Protein AF-A0A2H5QBA0-F1 (afdb_monomer)

Solvent-accessible surface area (backbone atoms only — not comparable to full-atom values): 4548 Å² total; per-residue (Å²): 131,87,80,78,76,68,96,72,85,68,60,78,45,77,47,78,51,66,57,95,59,46,92,50,91,81,53,54,48,63,38,35,37,39,104,86,47,70,59,58,89,46,78,74,62,42,74,76,64,76,35,69,71,63,48,54,52,52,50,50,52,51,41,44,48,59,71,72,74,108

InterPro domains:
  IPR008672 Spindle assembly checkpoint component Mad1 [PTHR23168] (1-69)

Mean predicted aligned error: 10.03 Å

Secondary structure (DSSP, 8-state):
------TT---SEEEEEE-TT-SSTT-EEEEEEETTEEEES-TTTHHHH--HHHHHHHHHHHHHHHHH--

Sequence (70 aa):
MDEHQRPNGNPLAQFTLQSIYAQGDDEKLEFEYESSNTNILVDLFVRKINSIPAFTANLTVESFNRRTLS

Radius of gyration: 14.99 Å; Cα contacts (8 Å, |Δi|>4): 62; chains: 1; bounding box: 44×21×38 Å

Foldseek 3Di:
DDPPPPPPPAFPDKDKDAAPLDPDPVRIWIWGHDPPDTPGPPPPPCVVPVDPVVVVVVVNVVSVCVNPVD

Structure (mmCIF, N/CA/C/O backbone):
data_AF-A0A2H5QBA0-F1
#
_entry.id   AF-A0A2H5QBA0-F1
#
loop_
_atom_site.group_PDB
_atom_site.id
_atom_site.type_symbol
_atom_site.label_atom_id
_atom_site.label_alt_id
_atom_site.label_comp_id
_atom_site.label_asym_id
_atom_site.label_entity_id
_atom_site.label_seq_id
_atom_site.pdbx_PDB_ins_code
_atom_site.Cartn_x
_atom_site.Cartn_y
_atom_site.Cartn_z
_atom_site.occupancy
_atom_site.B_iso_or_equiv
_atom_site.auth_seq_id
_atom_site.auth_comp_id
_atom_site.auth_asym_id
_atom_site.auth_atom_id
_atom_site.pdbx_PDB_model_num
ATOM 1 N N . MET A 1 1 ? 18.329 7.644 -24.224 1.00 44.66 1 MET A N 1
ATOM 2 C CA . MET A 1 1 ? 18.625 8.167 -22.879 1.00 44.66 1 MET A CA 1
ATOM 3 C C . MET A 1 1 ? 19.269 7.025 -22.135 1.00 44.66 1 MET A C 1
ATOM 5 O O . MET A 1 1 ? 18.620 6.003 -21.974 1.00 44.66 1 MET A O 1
ATOM 9 N N . ASP A 1 2 ? 20.552 7.157 -21.819 1.00 48.94 2 ASP A N 1
ATOM 10 C CA . ASP A 1 2 ? 21.313 6.162 -21.073 1.00 48.94 2 ASP A CA 1
ATOM 11 C C . ASP A 1 2 ? 20.800 6.111 -19.634 1.00 48.94 2 ASP A C 1
ATOM 13 O O . ASP A 1 2 ? 21.052 7.003 -18.821 1.00 48.94 2 ASP A O 1
ATOM 17 N N . GLU A 1 3 ? 20.025 5.074 -19.329 1.00 53.59 3 GLU A N 1
ATOM 18 C CA . GLU A 1 3 ? 19.673 4.731 -17.959 1.00 53.59 3 GLU A CA 1
ATOM 19 C C . GLU A 1 3 ? 20.939 4.194 -17.296 1.00 53.59 3 GLU A C 1
ATOM 21 O O . GLU A 1 3 ? 21.260 3.009 -17.371 1.00 53.59 3 GLU A O 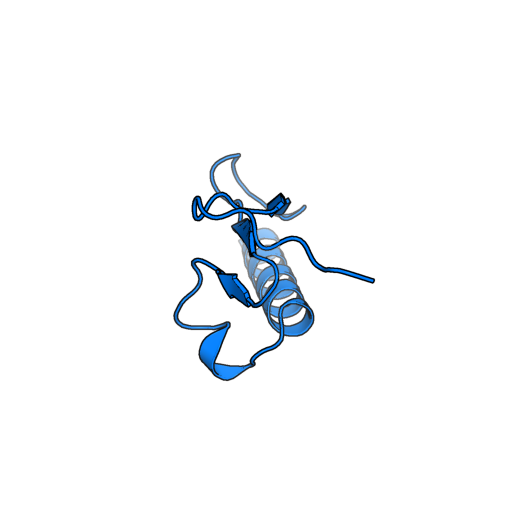1
ATOM 26 N N . HIS A 1 4 ? 21.716 5.105 -16.710 1.00 53.78 4 HIS A N 1
ATOM 27 C CA . HIS A 1 4 ? 22.883 4.785 -15.904 1.00 53.78 4 HIS A CA 1
ATOM 28 C C . HIS A 1 4 ? 22.475 3.848 -14.754 1.00 53.78 4 HIS A C 1
ATOM 30 O O . HIS A 1 4 ? 22.142 4.294 -13.652 1.00 53.78 4 HIS A O 1
ATOM 36 N N . GLN A 1 5 ? 22.535 2.537 -14.998 1.00 49.81 5 GLN A N 1
ATOM 37 C CA . GLN A 1 5 ? 22.603 1.517 -13.961 1.00 49.81 5 GLN A CA 1
ATOM 38 C C . GLN A 1 5 ? 23.865 1.804 -13.144 1.00 49.81 5 GLN A C 1
ATOM 40 O O . GLN A 1 5 ? 24.989 1.536 -13.571 1.00 49.81 5 GLN A O 1
ATOM 45 N N . ARG A 1 6 ? 23.693 2.436 -11.979 1.00 55.81 6 ARG A N 1
ATOM 46 C CA . ARG A 1 6 ? 24.794 2.625 -11.034 1.00 55.81 6 ARG A CA 1
ATOM 47 C C . ARG A 1 6 ? 25.246 1.234 -10.561 1.00 55.81 6 ARG A C 1
ATOM 49 O O . ARG A 1 6 ? 24.390 0.447 -10.164 1.00 55.81 6 ARG A O 1
ATOM 56 N N . PRO A 1 7 ? 26.553 0.927 -10.552 1.00 54.38 7 PRO A N 1
ATOM 57 C CA . PRO A 1 7 ? 27.072 -0.430 -10.333 1.00 54.38 7 PRO A CA 1
ATOM 58 C C . PRO A 1 7 ? 26.907 -0.981 -8.899 1.00 54.38 7 PRO A C 1
ATOM 60 O O . PRO A 1 7 ? 27.501 -2.003 -8.574 1.00 54.38 7 PRO A O 1
ATOM 63 N N . ASN A 1 8 ? 26.110 -0.339 -8.034 1.00 55.94 8 ASN A N 1
ATOM 64 C CA . ASN A 1 8 ? 26.172 -0.539 -6.581 1.00 55.94 8 ASN A CA 1
ATOM 65 C C . ASN A 1 8 ? 24.873 -1.037 -5.919 1.00 55.94 8 ASN A C 1
ATOM 67 O O . ASN A 1 8 ? 24.833 -1.079 -4.696 1.00 55.94 8 ASN A O 1
ATOM 71 N N . GLY A 1 9 ? 23.820 -1.397 -6.664 1.00 57.81 9 GLY A N 1
ATOM 72 C CA . GLY A 1 9 ? 22.601 -1.975 -6.062 1.00 57.81 9 GLY A CA 1
ATOM 73 C C . GLY A 1 9 ? 21.878 -1.066 -5.055 1.00 57.81 9 GLY A C 1
ATOM 74 O O . GLY A 1 9 ? 21.154 -1.555 -4.201 1.00 57.81 9 GLY A O 1
ATOM 75 N N . ASN A 1 10 ? 22.106 0.252 -5.117 1.00 61.53 10 ASN A N 1
ATOM 76 C CA . ASN A 1 10 ? 21.345 1.214 -4.324 1.00 61.53 10 ASN A CA 1
ATOM 77 C C . ASN A 1 10 ? 20.063 1.588 -5.081 1.00 61.53 10 ASN A C 1
ATOM 79 O O . ASN A 1 10 ? 20.167 1.952 -6.263 1.00 61.53 10 ASN A O 1
ATOM 83 N N . PRO A 1 11 ? 18.895 1.601 -4.413 1.00 63.50 11 PRO A N 1
ATOM 84 C CA . PRO A 1 11 ? 17.644 1.983 -5.045 1.00 63.50 11 PRO A CA 1
ATOM 85 C C . PRO A 1 11 ? 17.718 3.415 -5.582 1.00 63.50 11 PRO A C 1
ATOM 87 O O . PRO A 1 11 ? 18.320 4.309 -4.981 1.00 63.50 11 PRO A O 1
ATOM 90 N N . LEU A 1 12 ? 17.113 3.636 -6.751 1.00 71.25 12 LEU A N 1
ATOM 91 C CA . LEU A 1 12 ? 17.045 4.954 -7.386 1.00 71.25 12 LEU A CA 1
ATOM 92 C C . LEU A 1 12 ? 16.189 5.917 -6.566 1.00 71.25 12 LEU A C 1
ATOM 94 O O . LEU A 1 12 ? 16.491 7.109 -6.514 1.00 71.25 12 LEU A O 1
ATOM 98 N N . ALA A 1 13 ? 15.134 5.396 -5.944 1.00 79.50 13 ALA A N 1
ATOM 99 C CA . ALA A 1 13 ? 14.280 6.130 -5.031 1.00 79.50 13 ALA A CA 1
ATOM 100 C 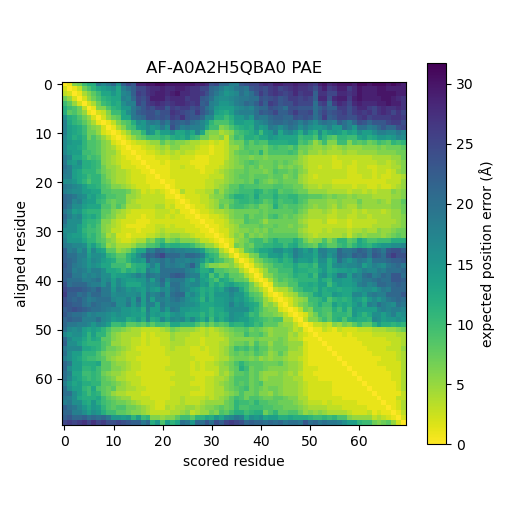C . ALA A 1 13 ? 13.628 5.175 -4.027 1.00 79.50 13 ALA A C 1
ATOM 102 O O . ALA A 1 13 ? 13.344 4.020 -4.350 1.00 79.50 13 ALA A O 1
ATOM 103 N N . GLN A 1 14 ? 13.367 5.688 -2.829 1.00 83.06 14 GLN A N 1
ATOM 104 C CA . GLN A 1 14 ? 12.618 5.003 -1.785 1.00 83.06 14 GLN A CA 1
ATOM 105 C C . GLN A 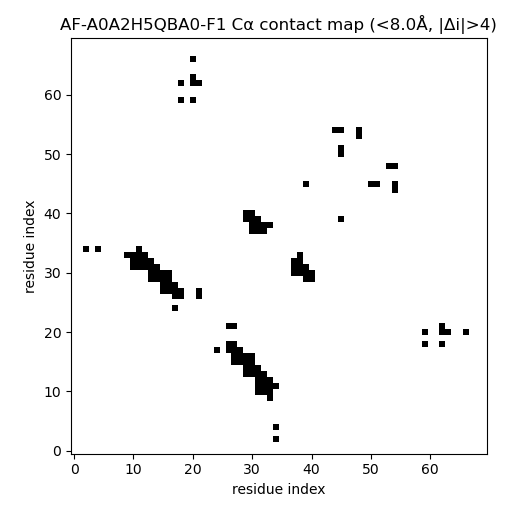1 14 ? 11.365 5.816 -1.471 1.00 83.06 14 GLN A C 1
ATOM 107 O O . GLN A 1 14 ? 11.432 7.039 -1.321 1.00 83.06 14 GLN A O 1
ATOM 112 N N . PHE A 1 15 ? 10.227 5.137 -1.374 1.00 84.00 15 PHE A N 1
ATOM 113 C CA . PHE A 1 15 ? 8.943 5.750 -1.063 1.00 84.00 15 PHE A CA 1
ATOM 114 C C . PHE A 1 15 ? 8.293 5.022 0.105 1.00 84.00 15 PHE A C 1
ATOM 116 O O . PHE A 1 15 ? 8.294 3.793 0.165 1.00 84.00 15 PHE A O 1
ATOM 123 N N . THR A 1 16 ? 7.684 5.788 1.002 1.00 86.88 16 THR A N 1
ATOM 124 C CA . THR A 1 16 ? 6.838 5.257 2.066 1.00 86.88 16 THR A CA 1
ATOM 125 C C . THR A 1 16 ? 5.395 5.624 1.765 1.00 86.88 16 THR A C 1
ATOM 127 O O . THR A 1 16 ? 5.079 6.797 1.567 1.00 86.88 16 THR A O 1
ATOM 130 N N . LEU A 1 17 ? 4.515 4.628 1.741 1.00 87.88 17 LEU A N 1
ATOM 131 C CA . LEU A 1 17 ? 3.075 4.825 1.647 1.00 87.88 17 LEU A CA 1
ATOM 132 C C . LEU A 1 17 ? 2.443 4.464 2.989 1.00 87.88 17 LEU A C 1
ATOM 134 O O . LEU A 1 17 ? 2.477 3.307 3.402 1.00 87.88 17 LEU A O 1
ATOM 138 N N . GLN A 1 18 ? 1.839 5.446 3.647 1.00 89.50 18 GLN A N 1
ATOM 139 C CA . GLN A 1 18 ? 1.043 5.235 4.850 1.00 89.50 18 GLN A CA 1
ATOM 140 C C . GLN A 1 18 ? -0.430 5.425 4.500 1.00 89.50 18 GLN A C 1
ATOM 142 O O . GLN A 1 18 ? -0.806 6.385 3.823 1.00 89.50 18 GLN A O 1
ATOM 147 N N . SER A 1 19 ? -1.268 4.484 4.925 1.00 89.19 19 SER A N 1
ATOM 148 C CA . SER A 1 19 ? -2.710 4.585 4.713 1.00 89.19 19 SER A CA 1
ATOM 149 C C . SER A 1 19 ? -3.290 5.721 5.555 1.00 89.19 19 SER A C 1
ATOM 151 O O . SER A 1 19 ? -2.940 5.866 6.722 1.00 89.19 19 SER A O 1
ATOM 153 N N . ILE A 1 20 ? -4.264 6.463 5.021 1.00 91.50 20 ILE A N 1
ATOM 154 C CA . ILE A 1 20 ? -5.044 7.438 5.811 1.00 91.50 20 ILE A CA 1
ATOM 155 C C . ILE A 1 20 ? -5.862 6.775 6.931 1.00 91.50 20 ILE A C 1
ATOM 157 O O . ILE A 1 20 ? -6.342 7.448 7.840 1.00 91.50 20 ILE A O 1
ATOM 161 N N . TYR A 1 21 ? -6.041 5.454 6.855 1.00 91.12 21 TYR A N 1
ATOM 162 C CA . TYR A 1 21 ? -6.741 4.658 7.856 1.00 91.12 21 TYR A CA 1
ATOM 163 C C . TYR A 1 21 ? -5.797 3.951 8.830 1.00 91.12 21 TYR A C 1
ATOM 165 O O . TYR A 1 21 ? -6.306 3.253 9.711 1.00 91.12 21 TYR A O 1
ATOM 173 N N . ALA A 1 22 ? -4.478 4.145 8.696 1.00 87.44 22 ALA A N 1
ATOM 174 C CA . ALA A 1 22 ? -3.477 3.559 9.579 1.00 87.44 22 ALA A CA 1
ATOM 175 C C . ALA A 1 22 ? -3.790 3.854 11.056 1.00 87.44 22 ALA A C 1
ATOM 177 O O . ALA A 1 22 ? -4.276 4.941 11.405 1.00 87.44 22 ALA A O 1
ATOM 178 N N . GLN A 1 23 ? -3.555 2.860 11.910 1.00 83.94 23 GLN A N 1
ATOM 179 C CA . GLN A 1 23 ? -3.740 2.963 13.363 1.00 83.94 23 GLN A CA 1
ATOM 180 C C . GLN A 1 23 ? -2.455 3.383 14.088 1.00 83.94 23 GLN A C 1
ATOM 182 O O . GLN A 1 23 ? -2.522 3.839 15.228 1.00 83.94 23 GLN A O 1
ATOM 187 N N . GLY A 1 24 ? -1.305 3.272 13.420 1.00 85.88 24 GLY A N 1
ATOM 188 C CA . GLY A 1 24 ? 0.006 3.635 13.946 1.00 85.88 24 GLY A CA 1
ATOM 189 C C . GLY A 1 24 ? 1.002 3.997 12.843 1.00 85.88 24 GLY A C 1
ATOM 190 O O . GLY A 1 24 ? 0.738 3.827 11.649 1.00 85.88 24 GLY A O 1
ATOM 191 N N . ASP A 1 25 ? 2.158 4.514 13.255 1.00 84.88 25 ASP A N 1
ATOM 192 C CA . ASP A 1 25 ? 3.258 4.904 12.357 1.00 84.88 25 ASP A CA 1
ATOM 193 C C . ASP A 1 25 ? 4.036 3.706 11.789 1.00 84.88 25 ASP A C 1
ATOM 195 O O . ASP A 1 25 ? 4.810 3.833 10.836 1.00 84.88 25 ASP A O 1
ATOM 199 N N . ASP A 1 26 ? 3.821 2.529 12.369 1.00 84.88 26 ASP A N 1
ATOM 200 C CA . ASP A 1 26 ? 4.354 1.246 11.930 1.00 84.88 26 ASP A CA 1
ATOM 201 C C . ASP A 1 26 ? 3.545 0.623 10.778 1.00 84.88 26 ASP A C 1
ATOM 203 O O . ASP A 1 26 ? 4.083 -0.186 10.021 1.00 84.88 26 ASP A O 1
ATOM 207 N N . GLU A 1 27 ? 2.294 1.046 10.563 1.00 82.38 27 GLU A N 1
ATOM 208 C CA . GLU A 1 27 ? 1.450 0.598 9.445 1.00 82.38 27 GLU A CA 1
ATOM 209 C C . GLU A 1 27 ? 1.762 1.364 8.147 1.00 82.38 27 GLU A C 1
ATOM 211 O O . GLU A 1 27 ? 0.966 2.160 7.632 1.00 82.38 27 GLU A O 1
ATOM 216 N N . LYS A 1 28 ? 2.947 1.104 7.592 1.00 86.00 28 LYS A N 1
ATOM 217 C CA . LYS A 1 28 ? 3.432 1.705 6.346 1.00 86.00 28 LYS A CA 1
ATOM 218 C C . LYS A 1 28 ? 4.009 0.665 5.392 1.00 86.00 28 LYS A C 1
ATOM 220 O O . LYS A 1 28 ? 4.568 -0.348 5.800 1.00 86.00 28 LYS A O 1
ATOM 225 N N . LEU A 1 29 ? 3.886 0.944 4.101 1.00 84.62 29 LEU A N 1
ATOM 226 C CA . LEU A 1 29 ? 4.521 0.177 3.039 1.00 84.62 29 LEU A CA 1
ATOM 227 C C . LEU A 1 29 ? 5.755 0.917 2.551 1.00 84.62 29 LEU A C 1
ATOM 229 O O . LEU A 1 29 ? 5.689 2.108 2.245 1.00 84.62 29 LEU A O 1
ATOM 233 N N . GLU A 1 30 ? 6.860 0.198 2.438 1.00 84.19 30 GLU A N 1
ATOM 234 C CA . GLU A 1 30 ? 8.114 0.725 1.916 1.00 84.19 30 GLU A CA 1
ATOM 235 C C . GLU A 1 30 ? 8.358 0.143 0.524 1.00 84.19 30 GLU A C 1
ATOM 237 O O . GLU A 1 30 ? 8.260 -1.066 0.304 1.00 84.19 30 GLU A O 1
ATOM 242 N N . PHE A 1 31 ? 8.614 1.034 -0.430 1.00 79.81 31 PHE A N 1
ATOM 243 C CA . PHE A 1 31 ? 8.849 0.704 -1.826 1.00 79.81 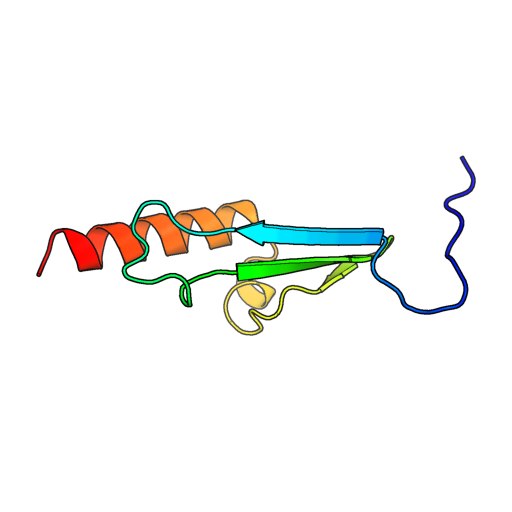31 PHE A CA 1
ATOM 244 C C . PHE A 1 31 ? 10.226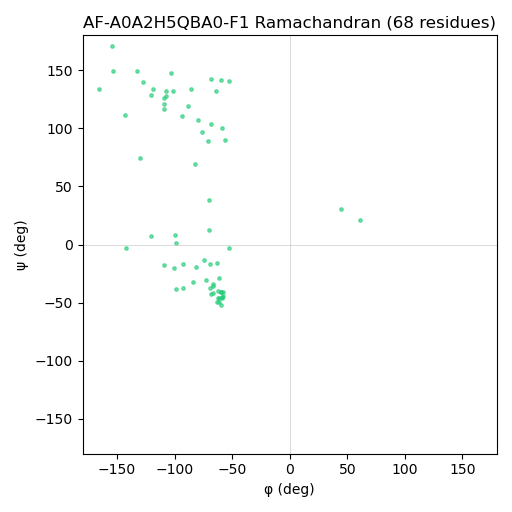 1.194 -2.230 1.00 79.81 31 PHE A C 1
ATOM 246 O O . PHE A 1 31 ? 10.548 2.374 -2.074 1.00 79.81 31 PHE A O 1
ATOM 253 N N . GLU A 1 32 ? 10.999 0.296 -2.819 1.00 78.75 32 GLU A N 1
ATOM 254 C CA . GLU A 1 32 ? 12.282 0.610 -3.423 1.00 78.75 32 GLU A CA 1
ATOM 255 C C . GLU A 1 32 ? 12.144 0.509 -4.939 1.00 78.75 32 GLU A C 1
ATOM 257 O O . GLU A 1 32 ? 11.747 -0.525 -5.486 1.00 78.75 32 GLU A O 1
ATOM 262 N N . TYR A 1 33 ? 12.427 1.616 -5.622 1.00 69.69 33 TYR A N 1
ATOM 263 C CA . TYR A 1 33 ? 12.461 1.661 -7.074 1.00 69.69 33 TYR A CA 1
ATOM 264 C C . TYR A 1 33 ? 13.889 1.415 -7.547 1.00 69.69 33 TYR A C 1
ATOM 266 O O . TYR A 1 33 ? 14.762 2.272 -7.393 1.00 69.69 33 TYR A O 1
ATOM 274 N N . GLU A 1 34 ? 14.125 0.263 -8.160 1.00 71.31 34 GLU A N 1
ATOM 275 C CA . GLU A 1 34 ? 15.315 0.009 -8.963 1.00 71.31 34 GLU A CA 1
ATOM 276 C C . GLU A 1 34 ? 14.924 0.092 -10.439 1.00 71.31 34 GLU A C 1
ATOM 278 O O . GLU A 1 34 ? 13.803 -0.260 -10.803 1.00 71.31 34 GLU A O 1
ATOM 283 N N . SER A 1 35 ? 15.844 0.538 -11.302 1.00 57.91 35 SER A N 1
ATOM 284 C CA . SER A 1 35 ? 15.636 0.852 -12.736 1.00 57.91 35 SER A CA 1
ATOM 285 C C . SER A 1 35 ? 14.989 -0.256 -13.587 1.00 57.91 35 SER A C 1
ATOM 287 O O . SER A 1 35 ? 14.795 -0.077 -14.781 1.00 57.91 35 SER A O 1
ATOM 289 N N . SER A 1 36 ? 14.711 -1.423 -13.011 1.00 51.97 36 SER A N 1
ATOM 290 C CA . SER A 1 36 ? 14.144 -2.584 -13.697 1.00 51.97 36 SER A CA 1
ATOM 291 C C . SER A 1 36 ? 13.135 -3.384 -12.863 1.00 51.97 36 SER A C 1
ATOM 293 O O . SER A 1 36 ? 12.540 -4.322 -13.389 1.00 51.97 36 SER A O 1
ATOM 295 N N . ASN A 1 37 ? 12.896 -3.030 -11.594 1.00 53.94 37 ASN A N 1
ATOM 296 C CA . ASN A 1 37 ? 11.867 -3.663 -10.771 1.00 53.94 37 ASN A CA 1
ATOM 297 C C . ASN A 1 37 ? 11.592 -2.824 -9.519 1.00 53.94 37 ASN A C 1
ATOM 299 O O . ASN A 1 37 ? 12.516 -2.406 -8.825 1.00 53.94 37 ASN A O 1
ATOM 303 N N . THR A 1 38 ? 10.318 -2.598 -9.199 1.00 55.97 38 THR A N 1
ATOM 304 C CA . THR A 1 38 ? 9.964 -2.165 -7.842 1.00 55.97 38 THR A CA 1
ATOM 305 C C . THR A 1 38 ? 9.981 -3.419 -6.977 1.00 55.97 38 THR A C 1
ATOM 307 O O . THR A 1 38 ? 9.103 -4.269 -7.129 1.00 55.97 38 THR A O 1
ATOM 310 N N . ASN A 1 39 ? 10.989 -3.577 -6.120 1.00 55.47 39 ASN A N 1
ATOM 311 C CA . ASN A 1 39 ? 11.015 -4.679 -5.162 1.00 55.47 39 ASN A CA 1
ATOM 312 C C . ASN A 1 39 ? 10.038 -4.329 -4.041 1.00 55.47 39 ASN A C 1
ATOM 314 O O . ASN A 1 39 ? 10.330 -3.542 -3.144 1.00 55.47 39 ASN A O 1
ATOM 318 N N . ILE A 1 40 ? 8.821 -4.851 -4.148 1.00 56.31 40 ILE A N 1
ATOM 319 C CA . ILE A 1 40 ? 7.794 -4.648 -3.134 1.00 56.31 40 ILE A CA 1
ATOM 320 C C . ILE A 1 40 ? 7.961 -5.757 -2.107 1.00 56.31 40 ILE A C 1
ATOM 322 O O . ILE A 1 40 ? 7.790 -6.930 -2.438 1.00 56.31 40 ILE A O 1
ATOM 326 N N . LEU A 1 41 ? 8.231 -5.394 -0.854 1.00 55.44 41 LEU A N 1
ATOM 327 C CA . LEU A 1 41 ? 8.320 -6.308 0.293 1.00 55.44 41 LEU A CA 1
ATOM 328 C C . LEU A 1 41 ? 6.943 -6.887 0.704 1.00 55.44 41 LEU A C 1
ATOM 330 O O . LEU A 1 41 ? 6.640 -7.044 1.883 1.00 55.44 41 LEU A O 1
ATOM 334 N N . VAL A 1 42 ? 6.075 -7.199 -0.265 1.00 55.47 42 VAL A N 1
ATOM 335 C CA . VAL A 1 42 ? 4.723 -7.743 -0.065 1.00 55.47 42 VAL A CA 1
ATOM 336 C C . VAL A 1 42 ? 4.550 -8.969 -0.961 1.00 55.47 42 VAL A C 1
ATOM 338 O O . VAL A 1 42 ? 3.877 -8.960 -1.995 1.00 55.47 42 VAL A O 1
ATOM 341 N N . ASP A 1 43 ? 5.193 -10.052 -0.541 1.00 54.47 43 ASP A N 1
ATOM 342 C CA . ASP A 1 43 ? 5.478 -11.210 -1.389 1.00 54.47 43 ASP A CA 1
ATOM 343 C C . ASP A 1 43 ? 4.234 -12.038 -1.787 1.00 54.47 43 ASP A C 1
ATOM 345 O O . ASP A 1 43 ? 4.273 -12.799 -2.751 1.00 54.47 43 ASP A O 1
ATOM 349 N N . LEU A 1 44 ? 3.094 -11.872 -1.097 1.00 50.66 44 LEU A N 1
ATOM 350 C CA . LEU A 1 44 ? 1.897 -12.700 -1.321 1.00 50.66 44 LEU A CA 1
ATOM 351 C C . LEU A 1 44 ? 0.832 -12.051 -2.223 1.00 50.66 44 LEU A C 1
ATOM 353 O O . LEU A 1 44 ? 0.214 -12.735 -3.040 1.00 50.66 44 LEU A O 1
ATOM 357 N N . PHE A 1 45 ? 0.606 -10.740 -2.103 1.00 50.41 45 PHE A N 1
ATOM 358 C CA . PHE A 1 45 ? -0.464 -10.051 -2.840 1.00 50.41 45 PHE A CA 1
ATOM 359 C C . PHE A 1 45 ? 0.012 -9.463 -4.171 1.00 50.41 45 PHE A C 1
ATOM 361 O O . PHE A 1 45 ? -0.707 -9.526 -5.171 1.00 50.41 45 PHE A O 1
ATOM 368 N N . VAL A 1 46 ? 1.242 -8.943 -4.207 1.00 54.72 46 VAL A N 1
ATOM 369 C CA . VAL A 1 46 ? 1.817 -8.343 -5.417 1.00 54.72 46 VAL A CA 1
ATOM 370 C C . VAL A 1 46 ? 2.067 -9.411 -6.473 1.00 54.72 46 VAL A C 1
ATOM 372 O O . VAL A 1 46 ? 1.678 -9.210 -7.616 1.00 54.72 46 VAL A O 1
ATOM 375 N N . ARG A 1 47 ? 2.595 -10.586 -6.098 1.00 57.06 47 ARG A N 1
ATOM 376 C CA . ARG A 1 47 ? 2.859 -11.683 -7.051 1.00 57.06 47 ARG A CA 1
ATOM 377 C C . ARG A 1 47 ? 1.604 -12.217 -7.744 1.00 57.06 47 ARG A C 1
ATOM 379 O O . ARG A 1 47 ? 1.692 -12.729 -8.855 1.00 57.06 47 ARG A O 1
ATOM 386 N N . LYS A 1 48 ? 0.437 -12.135 -7.095 1.00 58.88 48 LYS A N 1
ATOM 387 C CA . LYS A 1 48 ? -0.820 -12.662 -7.651 1.00 58.88 48 LYS A CA 1
ATOM 388 C C . LYS A 1 48 ? -1.507 -11.678 -8.600 1.00 58.88 48 LYS A C 1
ATOM 390 O O . LYS A 1 48 ? -2.172 -12.113 -9.533 1.00 58.88 48 LYS A O 1
ATOM 395 N N . ILE A 1 49 ? -1.375 -10.375 -8.349 1.00 65.62 49 ILE A N 1
ATOM 396 C CA . ILE A 1 49 ? -2.110 -9.322 -9.070 1.00 65.62 49 ILE A CA 1
ATOM 397 C C . ILE A 1 49 ? -1.185 -8.510 -10.004 1.00 65.62 49 ILE A C 1
ATOM 399 O O . ILE A 1 49 ? -1.676 -7.863 -10.925 1.00 65.62 49 ILE A O 1
ATOM 403 N N . ASN A 1 50 ? 0.142 -8.565 -9.812 1.00 73.25 50 ASN A N 1
ATOM 404 C CA . ASN A 1 50 ? 1.180 -7.840 -10.566 1.00 73.25 50 ASN A CA 1
ATOM 405 C C . ASN A 1 50 ? 0.849 -6.355 -10.818 1.00 73.25 50 ASN A C 1
ATOM 407 O O . ASN A 1 50 ? 1.243 -5.773 -11.824 1.00 73.25 50 ASN A O 1
ATOM 411 N N . SER A 1 51 ? 0.100 -5.731 -9.906 1.00 80.12 51 SER A N 1
ATOM 412 C CA . SER A 1 51 ? -0.356 -4.348 -10.026 1.00 80.12 51 SER A CA 1
ATOM 413 C C . SER A 1 51 ? -0.339 -3.681 -8.659 1.00 80.12 51 SER A C 1
ATOM 415 O O . SER A 1 51 ? -1.135 -4.007 -7.775 1.00 80.12 51 SER A O 1
ATOM 417 N N . ILE A 1 52 ? 0.582 -2.728 -8.502 1.00 78.69 52 ILE A N 1
ATOM 418 C CA . ILE A 1 52 ? 0.706 -1.898 -7.298 1.00 78.69 52 ILE A CA 1
ATOM 419 C C . ILE A 1 52 ? -0.592 -1.123 -7.037 1.00 78.69 52 ILE A C 1
ATOM 421 O O . ILE A 1 52 ? -1.075 -1.195 -5.909 1.00 78.69 52 ILE A O 1
ATOM 425 N N . PRO A 1 53 ? -1.228 -0.472 -8.039 1.00 85.12 53 PRO A N 1
ATOM 426 C CA . PRO A 1 53 ? -2.497 0.221 -7.813 1.00 85.12 53 PRO A CA 1
ATOM 427 C C . PRO A 1 53 ? -3.622 -0.694 -7.313 1.00 85.12 53 PRO A C 1
ATOM 429 O O . PRO A 1 53 ? -4.379 -0.318 -6.423 1.00 85.12 53 PRO A O 1
ATOM 432 N N . ALA A 1 54 ? -3.738 -1.909 -7.859 1.00 84.12 54 ALA A N 1
ATOM 433 C CA . ALA A 1 54 ? -4.772 -2.848 -7.426 1.00 84.12 54 ALA A CA 1
ATOM 434 C C . ALA A 1 54 ? -4.511 -3.366 -6.002 1.00 84.12 54 ALA A C 1
ATOM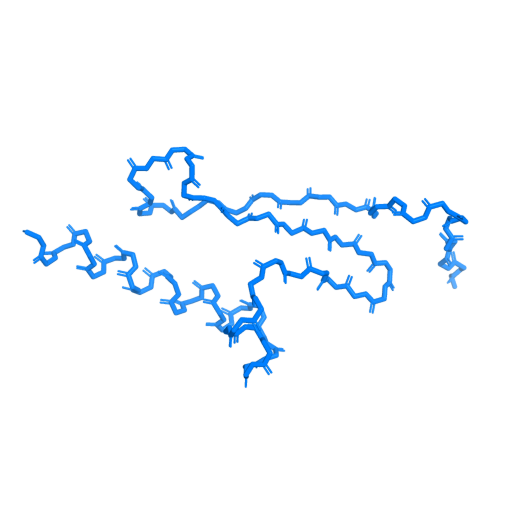 436 O O . ALA A 1 54 ? -5.439 -3.524 -5.209 1.00 84.12 54 ALA A O 1
ATOM 437 N N . PHE A 1 55 ? -3.242 -3.593 -5.659 1.00 84.31 55 PHE A N 1
ATOM 438 C CA . PHE A 1 55 ? -2.843 -3.970 -4.309 1.00 84.31 55 PHE A CA 1
ATOM 439 C C . PHE A 1 55 ? -3.155 -2.870 -3.283 1.00 84.31 55 PHE A C 1
ATOM 441 O O . PHE A 1 55 ? -3.790 -3.149 -2.264 1.00 84.31 55 PHE A O 1
ATOM 448 N N . THR A 1 56 ? -2.769 -1.621 -3.557 1.00 85.62 56 THR A N 1
ATOM 449 C CA . THR A 1 56 ? -3.003 -0.502 -2.631 1.00 85.62 56 THR A CA 1
ATOM 450 C C . THR A 1 56 ? -4.489 -0.178 -2.483 1.00 85.62 56 THR A C 1
ATOM 452 O O . THR A 1 56 ? -4.930 0.144 -1.378 1.00 85.62 56 THR A O 1
ATOM 455 N N . ALA A 1 57 ? -5.293 -0.342 -3.539 1.00 88.81 57 ALA A N 1
ATOM 456 C CA . ALA A 1 57 ? -6.749 -0.223 -3.454 1.00 88.81 57 ALA A CA 1
ATOM 457 C C . ALA A 1 57 ? -7.362 -1.276 -2.512 1.00 88.81 57 ALA A C 1
ATOM 459 O O . ALA A 1 57 ? -8.160 -0.926 -1.643 1.00 88.81 57 ALA A O 1
ATOM 460 N N . ASN A 1 58 ? -6.951 -2.544 -2.629 1.00 87.81 58 ASN A N 1
ATOM 461 C CA . ASN A 1 58 ? -7.440 -3.615 -1.753 1.00 87.81 58 ASN A CA 1
ATOM 462 C C . ASN A 1 58 ? -7.098 -3.357 -0.283 1.00 87.81 58 ASN A C 1
ATOM 464 O O . ASN A 1 58 ? -7.976 -3.455 0.573 1.00 87.81 58 ASN A O 1
ATOM 468 N N . LEU A 1 59 ? -5.850 -2.973 0.002 1.00 87.00 59 LEU A N 1
ATOM 469 C CA . LEU A 1 59 ? -5.443 -2.605 1.358 1.00 87.00 59 LEU A CA 1
ATOM 470 C C . LEU A 1 59 ? -6.246 -1.423 1.897 1.00 87.00 59 LEU A C 1
ATOM 472 O O . LEU A 1 59 ? -6.661 -1.443 3.049 1.00 87.00 59 LEU A O 1
ATOM 476 N N . THR A 1 60 ? -6.515 -0.418 1.062 1.00 90.50 60 THR A N 1
ATOM 477 C CA . THR A 1 60 ? -7.323 0.741 1.465 1.00 90.50 60 THR A CA 1
ATOM 478 C C . THR A 1 60 ? -8.718 0.311 1.922 1.00 90.50 60 THR A C 1
ATOM 480 O O . THR A 1 60 ? -9.182 0.761 2.970 1.00 90.50 60 THR A O 1
ATOM 483 N N . VAL A 1 61 ? -9.370 -0.590 1.178 1.00 91.69 61 VAL A N 1
ATOM 484 C CA . VAL A 1 61 ? -10.6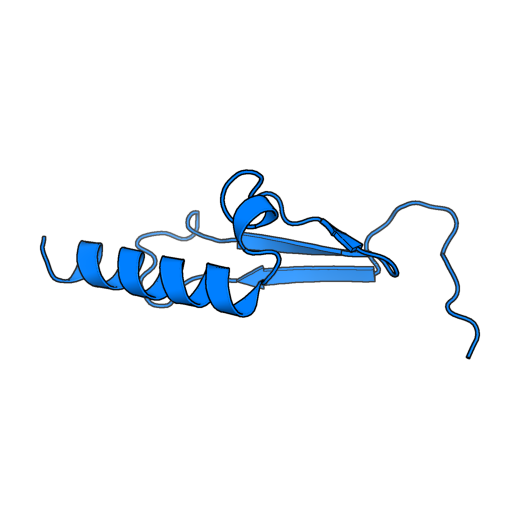93 -1.124 1.541 1.00 91.69 61 VAL A CA 1
ATOM 485 C C . VAL A 1 61 ? -10.626 -1.975 2.812 1.00 91.69 61 VAL A C 1
ATOM 487 O O . VAL A 1 61 ? -11.492 -1.842 3.676 1.00 91.69 61 VAL A O 1
ATOM 490 N N . GLU A 1 62 ? -9.603 -2.820 2.968 1.00 88.69 62 GLU A N 1
ATOM 491 C CA . GLU A 1 62 ? -9.422 -3.621 4.187 1.00 88.69 62 GLU A CA 1
ATOM 492 C C . GLU A 1 62 ? -9.226 -2.732 5.425 1.00 88.69 62 GLU A C 1
ATOM 494 O O . GLU A 1 62 ? -9.922 -2.911 6.430 1.00 88.69 62 GLU A O 1
ATOM 4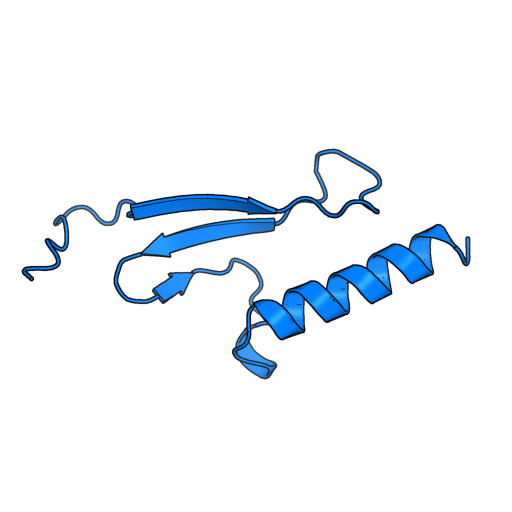99 N N . SER A 1 63 ? -8.319 -1.751 5.351 1.00 87.25 63 SER A N 1
ATOM 500 C CA . SER A 1 63 ? -8.050 -0.821 6.453 1.00 87.25 63 SER A CA 1
ATOM 501 C C . SER A 1 63 ? -9.282 0.011 6.805 1.00 87.25 63 SER A C 1
ATOM 503 O O . SER A 1 63 ? -9.567 0.210 7.986 1.00 87.25 63 SER A O 1
ATOM 505 N N . PHE A 1 64 ? -10.039 0.463 5.800 1.00 91.88 64 PHE A N 1
ATOM 506 C CA . PHE A 1 64 ? -11.311 1.148 6.021 1.00 91.88 64 PHE A CA 1
ATOM 507 C C . PHE A 1 64 ? -12.298 0.254 6.778 1.00 91.88 64 PHE A C 1
ATOM 509 O O . PHE A 1 64 ? -12.792 0.652 7.831 1.00 91.88 64 PHE A O 1
ATOM 516 N N . ASN A 1 65 ? -12.517 -0.975 6.297 1.00 90.75 65 ASN A N 1
ATOM 517 C CA . ASN A 1 65 ? -13.450 -1.917 6.913 1.00 90.75 65 ASN A CA 1
ATOM 518 C C . ASN A 1 65 ? -13.085 -2.209 8.372 1.00 90.75 65 ASN A C 1
ATOM 520 O O . ASN A 1 65 ? -13.968 -2.173 9.226 1.00 90.75 65 ASN A O 1
ATOM 524 N N . ARG A 1 66 ? -11.800 -2.438 8.686 1.00 87.62 66 ARG A N 1
ATOM 525 C CA . ARG A 1 66 ? -11.358 -2.595 10.086 1.00 87.62 66 ARG A CA 1
ATOM 526 C C . ARG A 1 66 ? -11.704 -1.382 10.939 1.00 87.62 66 ARG A C 1
ATOM 528 O O . ARG A 1 66 ? -12.101 -1.547 12.084 1.00 87.62 66 ARG A O 1
ATOM 535 N N . ARG A 1 67 ? -11.542 -0.174 10.397 1.00 86.38 67 ARG A N 1
ATOM 536 C CA . ARG A 1 67 ? -11.767 1.066 11.143 1.00 86.38 67 ARG A CA 1
ATOM 537 C C . ARG A 1 67 ? -13.247 1.354 11.390 1.00 86.38 67 ARG A C 1
ATOM 539 O O . ARG A 1 67 ? -13.564 1.985 12.391 1.00 86.38 67 ARG A O 1
ATOM 546 N N . THR A 1 68 ? -14.136 0.928 10.494 1.00 88.81 68 THR A N 1
ATOM 547 C CA . THR A 1 68 ? -15.574 1.236 10.584 1.00 88.81 68 THR A CA 1
ATOM 548 C C . THR A 1 68 ? -16.436 0.115 11.146 1.00 88.81 68 THR A C 1
ATOM 550 O O . THR A 1 68 ? -17.564 0.383 11.545 1.00 88.81 68 THR A O 1
ATOM 553 N N . LEU A 1 69 ? -15.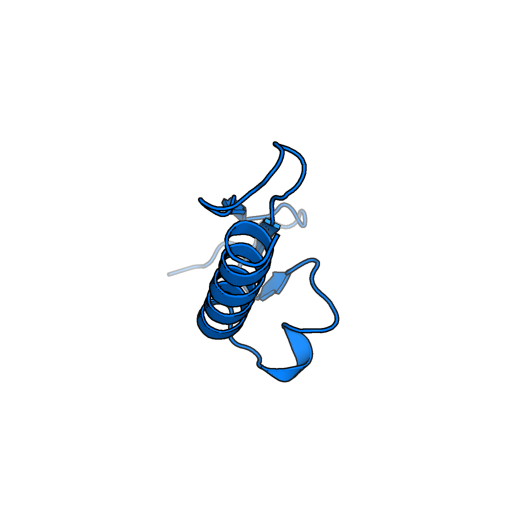957 -1.130 11.132 1.00 83.62 69 LEU A N 1
ATOM 554 C CA . LEU A 1 69 ? -16.696 -2.296 11.631 1.00 83.62 69 LEU A CA 1
ATOM 555 C C . LEU A 1 69 ? -16.268 -2.720 13.048 1.00 83.62 69 LEU A C 1
ATOM 557 O O . LEU A 1 69 ? -16.671 -3.794 13.494 1.00 83.62 69 LEU A O 1
ATOM 561 N N . SER A 1 70 ? -15.438 -1.915 13.722 1.00 58.44 70 SER A N 1
ATOM 562 C CA . SER A 1 70 ? -14.986 -2.159 15.097 1.00 58.44 70 SER A CA 1
ATOM 563 C C . SER A 1 70 ? -15.964 -1.667 16.157 1.00 58.44 70 SER A C 1
ATOM 565 O O . SER A 1 70 ? -16.747 -0.733 15.877 1.00 58.44 70 SER A O 1
#

Nearest PDB structures (foldseek):
  9dix-assembly1_F  TM=3.540E-01  e=5.602E-01  Human betaherpesvirus 5
  5itd-assembly1_B  TM=3.590E-01  e=6.255E+00  Homo sapiens

pLDDT: mean 73.32, std 15.16, range [44.66, 91.88]

Organism: Citrus unshiu (NCBI:txid55188)